Protein AF-A0A7S1T0P7-F1 (afdb_monomer_lite)

Sequence (127 aa):
GVAQGAVGVGMGLPLSRHEHVDSPVLEAGDMEIQFPPRFPVQHHTELEPQVLEMCEKLLWNTRDTTVTYLPDNTTFVITGDIDDLWVRDSCAQVHPYIRFAKAEPQLAQLLEGLIRKLAFYIQYDPY

InterPro domains:
  IPR008313 Metal-independent alpha-mannosidase [PF06824] (49-127)
  IPR008313 Metal-independent alpha-mannosidase [PTHR31047] (48-127)
  IPR008928 Six-hairpin glycosidase superfamily [SSF48208] (48-127)
  IPR012341 Six-hairpin glycosidase-like superfamily [G3DSA:1.50.10.10] (41-127)

Radius of gyration: 24.85 Å; chains: 1; bounding box: 59×80×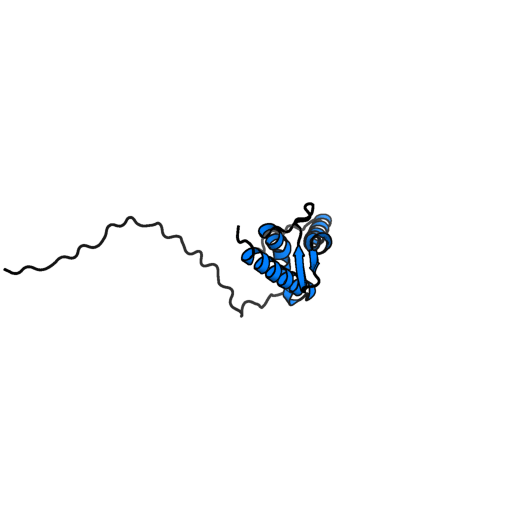29 Å

Secondary structure (DSSP, 8-state):
---------------------------TTTT---SSP---S----PPPHHHHHHHHHHHHHHHHHTEEE-TTS-EEE--SSSSS--HHHHHHHHGGGGGGTTT-HHHHHHHHHHHHHHHHHHHH---

Foldseek 3Di:
DDDDDDDDDDDDPDDPDPPPPPPPPDDPVNPPCPPPHDDPPPDPDPDDPVVVVVVVCLLCCQVVQFWDQDPVLAIGGDLHPDPHGDPVSLCVSLVVCPVVCVVDVVSVSHVVRHVVVSVVVCVVPVD

Organism: NCBI:txid63592

pLDDT: mean 75.34, std 26.61, range [31.33, 98.69]

Structure (mmCIF, N/CA/C/O backbone):
data_AF-A0A7S1T0P7-F1
#
_entry.id   AF-A0A7S1T0P7-F1
#
loop_
_atom_site.group_PDB
_atom_site.id
_atom_site.type_symbol
_atom_site.label_atom_id
_atom_site.label_alt_id
_atom_site.label_comp_id
_atom_site.label_asym_id
_atom_site.label_entity_id
_atom_site.label_seq_id
_atom_site.pdbx_PDB_ins_code
_atom_site.Cartn_x
_atom_site.Cartn_y
_atom_site.Cartn_z
_atom_site.occupancy
_atom_site.B_iso_or_equiv
_atom_site.auth_seq_id
_atom_site.auth_comp_id
_atom_site.auth_asym_id
_atom_site.auth_atom_id
_atom_site.pdbx_PDB_model_num
ATOM 1 N N . GLY A 1 1 ? -35.353 -70.567 -1.327 1.00 36.00 1 GLY A N 1
ATOM 2 C CA . GLY A 1 1 ? -34.061 -71.181 -1.677 1.00 36.00 1 GLY A CA 1
ATOM 3 C C . GLY A 1 1 ? -33.030 -70.084 -1.765 1.00 36.00 1 GLY A C 1
ATOM 4 O O . GLY A 1 1 ? -33.311 -69.062 -2.367 1.00 36.00 1 GLY A O 1
ATOM 5 N N . VAL A 1 2 ? -31.919 -70.282 -1.073 1.00 36.66 2 VAL A N 1
ATOM 6 C CA . VAL A 1 2 ? -30.759 -69.396 -0.918 1.00 36.66 2 VAL A CA 1
ATOM 7 C C . VAL A 1 2 ? -30.094 -6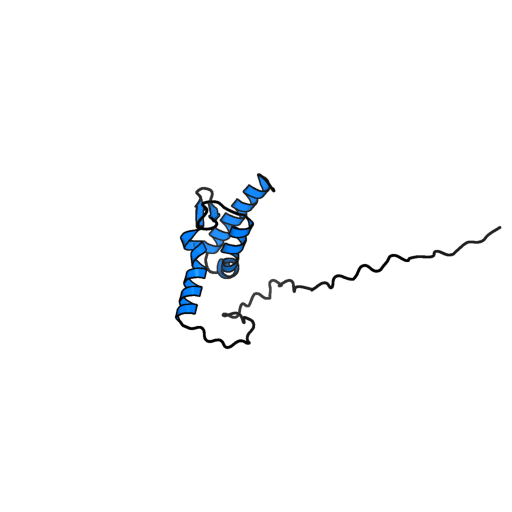9.076 -2.265 1.00 36.66 2 VAL A C 1
ATOM 9 O O . VAL A 1 2 ? -29.936 -69.992 -3.063 1.00 36.66 2 VAL A O 1
ATOM 12 N N . ALA A 1 3 ? -29.646 -67.829 -2.465 1.00 34.41 3 ALA A N 1
ATOM 13 C CA . ALA A 1 3 ? -28.317 -67.499 -3.008 1.00 34.41 3 ALA A CA 1
ATOM 14 C C . ALA A 1 3 ? -28.038 -65.987 -2.890 1.00 34.41 3 ALA A C 1
ATOM 16 O O . ALA A 1 3 ? -28.737 -65.153 -3.459 1.00 34.41 3 ALA A O 1
ATOM 17 N N . GLN A 1 4 ? -27.010 -65.668 -2.107 1.00 31.53 4 GLN A N 1
ATOM 18 C CA . GLN A 1 4 ? -26.353 -64.370 -1.983 1.00 31.53 4 GLN A CA 1
ATOM 19 C C . GLN A 1 4 ? -25.375 -64.129 -3.148 1.00 31.53 4 GLN A C 1
ATOM 21 O O . GLN A 1 4 ? -24.808 -65.084 -3.670 1.00 31.53 4 GLN A O 1
ATOM 26 N N . GLY A 1 5 ? -25.070 -62.851 -3.408 1.00 31.58 5 GLY A N 1
ATOM 27 C CA . GLY A 1 5 ? -23.689 -62.392 -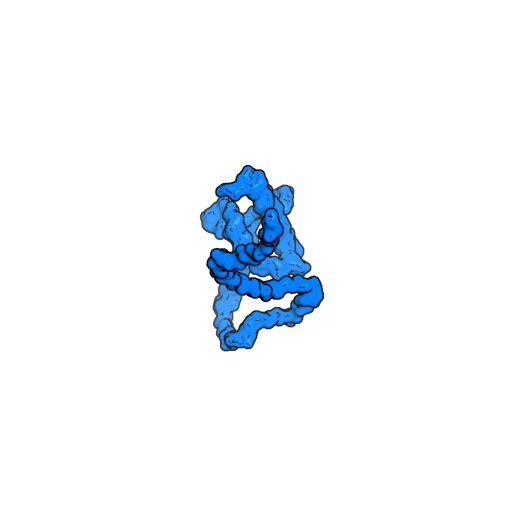3.608 1.00 31.58 5 GLY A CA 1
ATOM 28 C C . GLY A 1 5 ? -23.230 -62.089 -5.038 1.00 31.58 5 GLY A C 1
ATOM 29 O O . GLY A 1 5 ? -22.874 -62.997 -5.773 1.00 31.58 5 GLY A O 1
ATOM 30 N N . ALA A 1 6 ? -23.115 -60.798 -5.368 1.00 33.56 6 ALA A N 1
ATOM 31 C CA . ALA A 1 6 ? -21.895 -60.193 -5.920 1.00 33.56 6 ALA A CA 1
ATOM 32 C C . ALA A 1 6 ? -22.095 -58.673 -6.048 1.00 33.56 6 ALA A C 1
ATOM 34 O O . ALA A 1 6 ? -22.886 -58.188 -6.853 1.00 33.56 6 ALA A O 1
ATOM 35 N N . VAL A 1 7 ? -21.378 -57.926 -5.213 1.00 36.53 7 VAL A N 1
ATOM 36 C CA . VAL A 1 7 ? -21.244 -56.470 -5.282 1.00 36.53 7 VAL A CA 1
ATOM 37 C C . VAL A 1 7 ? -20.297 -56.149 -6.441 1.00 36.53 7 VAL A C 1
ATOM 39 O O . VAL A 1 7 ? -19.140 -56.558 -6.413 1.00 36.53 7 VAL A O 1
ATOM 42 N N . GLY A 1 8 ? -20.787 -55.442 -7.461 1.00 31.33 8 GLY A N 1
ATOM 43 C CA . GLY A 1 8 ? -19.987 -5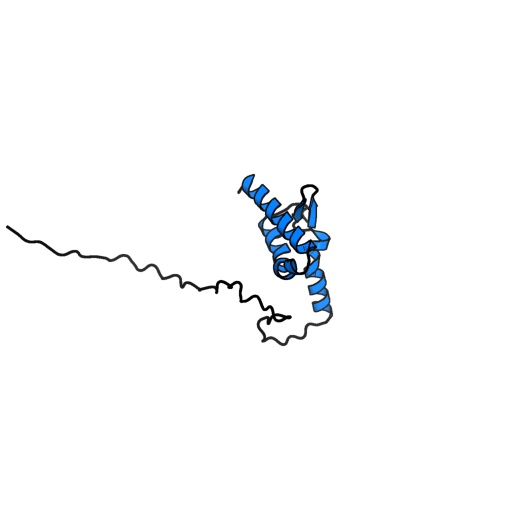4.921 -8.571 1.00 31.33 8 GLY A CA 1
ATOM 44 C C . GLY A 1 8 ? -19.872 -53.404 -8.469 1.00 31.33 8 GLY A C 1
ATOM 45 O O . GLY A 1 8 ? -20.829 -52.686 -8.740 1.00 31.33 8 GLY A O 1
ATOM 46 N N . VAL A 1 9 ? -18.707 -52.931 -8.038 1.00 32.84 9 VAL A N 1
ATOM 47 C CA . VAL A 1 9 ? -18.338 -51.514 -7.951 1.00 32.84 9 VAL A CA 1
ATOM 48 C C . VAL A 1 9 ? -17.813 -51.033 -9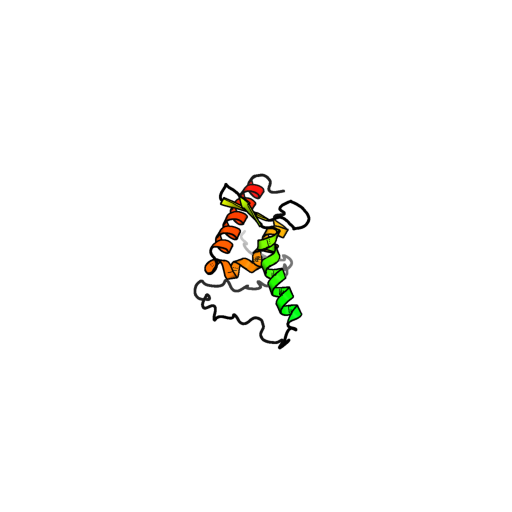.308 1.00 32.84 9 VAL A C 1
ATOM 50 O O . VAL A 1 9 ? -16.927 -51.664 -9.870 1.00 32.84 9 VAL A O 1
ATOM 53 N N . GLY A 1 10 ? -18.287 -49.865 -9.758 1.00 32.66 10 GLY A N 1
ATOM 54 C CA . GLY A 1 10 ? -17.458 -48.860 -10.436 1.00 32.66 10 GLY A CA 1
ATOM 55 C C . GLY A 1 10 ? -17.306 -48.926 -11.961 1.00 32.66 10 GLY A C 1
ATOM 56 O O . GLY A 1 10 ? -16.570 -49.744 -12.493 1.00 32.66 10 GLY A O 1
ATOM 57 N N . MET A 1 11 ? -17.851 -47.916 -12.643 1.00 34.50 11 MET A N 1
ATOM 58 C CA . MET A 1 11 ? -17.151 -47.229 -13.739 1.00 34.50 11 MET A CA 1
ATOM 59 C C . MET A 1 11 ? -17.581 -45.755 -13.756 1.00 34.50 11 MET A C 1
ATOM 61 O O . MET A 1 11 ? -18.414 -45.323 -14.547 1.00 34.50 11 MET A O 1
ATOM 65 N N . GLY A 1 12 ? -17.033 -44.984 -12.814 1.00 35.00 12 GLY A N 1
ATOM 66 C CA . GLY A 1 12 ? -16.918 -43.537 -12.963 1.00 35.00 12 GLY A CA 1
ATOM 67 C C . GLY A 1 12 ? -15.697 -43.246 -13.833 1.00 35.00 12 GLY A C 1
ATOM 68 O O . GLY A 1 12 ? -14.637 -43.833 -13.619 1.00 35.00 12 GLY A O 1
ATOM 69 N N . LEU A 1 13 ? -15.859 -42.386 -14.835 1.00 40.00 13 LEU A N 1
ATOM 70 C CA . LEU A 1 13 ? -14.762 -41.876 -15.660 1.00 40.00 13 LEU A CA 1
ATOM 71 C C . LEU A 1 13 ? -13.666 -41.277 -14.753 1.00 40.00 13 LEU A C 1
ATOM 73 O O . LEU A 1 13 ? -14.008 -40.577 -13.796 1.00 40.00 13 LEU A O 1
ATOM 77 N N . PRO A 1 14 ? -12.368 -41.518 -15.012 1.00 32.97 14 PRO A N 1
ATOM 78 C CA . PRO A 1 14 ? -11.316 -40.949 -14.185 1.00 32.97 14 PRO A CA 1
ATOM 79 C C . PRO A 1 14 ? -11.256 -39.434 -14.411 1.00 32.97 14 PRO A C 1
ATOM 81 O O . PRO A 1 14 ? -10.900 -38.970 -15.493 1.00 32.97 14 PRO A O 1
ATOM 84 N N . LEU A 1 15 ? -11.601 -38.661 -13.379 1.00 36.66 15 LEU A N 1
ATOM 85 C CA . LEU A 1 15 ? -11.217 -37.255 -13.282 1.00 36.66 15 LEU A CA 1
ATOM 86 C C . LEU A 1 15 ? -9.687 -37.206 -13.304 1.00 36.66 15 LEU A C 1
ATOM 88 O O . LEU A 1 15 ? -9.031 -37.839 -12.473 1.00 36.66 15 LEU A O 1
ATOM 92 N N . SER A 1 16 ? -9.122 -36.496 -14.279 1.00 44.59 16 SER A N 1
ATOM 93 C CA . SER A 1 16 ? -7.687 -36.242 -14.348 1.00 44.59 16 SER A CA 1
ATOM 94 C C . SER A 1 16 ? -7.237 -35.639 -13.022 1.00 44.59 16 SER A C 1
ATOM 96 O O . SER A 1 16 ? -7.714 -34.579 -12.617 1.00 44.59 16 SER A O 1
ATOM 98 N N . ARG A 1 17 ? -6.346 -36.353 -12.335 1.00 37.84 17 ARG A N 1
ATOM 99 C CA . ARG A 1 17 ? -5.687 -35.921 -11.107 1.00 37.84 17 ARG A CA 1
ATOM 100 C C . ARG A 1 17 ? -5.057 -34.555 -11.383 1.00 37.84 17 ARG A C 1
ATOM 102 O O . ARG A 1 17 ? -4.096 -34.484 -12.141 1.00 37.84 17 ARG A O 1
ATOM 109 N N . HIS A 1 18 ? -5.606 -33.484 -10.807 1.00 41.81 18 HIS A N 1
ATOM 110 C CA . HIS A 1 18 ? -4.826 -32.267 -10.630 1.00 41.81 18 HIS A CA 1
ATOM 111 C C . HIS A 1 18 ? -3.601 -32.693 -9.831 1.00 41.81 18 HIS A C 1
ATOM 113 O O . HIS A 1 18 ? -3.735 -33.175 -8.703 1.00 41.81 18 HIS A O 1
ATOM 119 N N . GLU A 1 19 ? -2.426 -32.625 -10.447 1.00 37.47 19 GLU A N 1
ATOM 120 C CA . GLU A 1 19 ? -1.188 -32.749 -9.702 1.00 37.47 19 GLU A CA 1
ATOM 121 C C . GLU A 1 19 ? -1.242 -31.684 -8.607 1.00 37.47 19 GLU A C 1
ATOM 123 O O . GLU A 1 19 ? -1.398 -30.493 -8.883 1.00 37.47 19 GLU A O 1
ATOM 128 N N . HIS A 1 20 ? -1.210 -32.126 -7.350 1.00 35.19 20 HIS A N 1
ATOM 129 C CA . HIS A 1 20 ? -0.826 -31.247 -6.264 1.00 35.19 20 HIS A CA 1
ATOM 130 C C . HIS A 1 20 ? 0.589 -30.797 -6.601 1.00 35.19 20 HIS A C 1
ATOM 132 O O . HIS A 1 20 ? 1.549 -31.552 -6.461 1.00 35.19 20 HIS A O 1
ATOM 138 N N . VAL A 1 21 ? 0.704 -29.577 -7.117 1.00 38.34 21 VAL A N 1
ATOM 139 C CA . VAL A 1 21 ? 1.946 -28.836 -7.002 1.00 38.34 21 VAL A CA 1
ATOM 140 C C . VAL A 1 21 ? 2.033 -28.517 -5.521 1.00 38.34 21 VAL A C 1
ATOM 142 O O . VAL A 1 21 ? 1.430 -27.546 -5.061 1.00 38.34 21 VAL A O 1
ATOM 145 N N . ASP A 1 22 ? 2.696 -29.395 -4.771 1.00 35.69 22 ASP A N 1
ATOM 146 C CA . ASP A 1 22 ? 3.066 -29.137 -3.387 1.00 35.69 22 ASP A CA 1
ATOM 147 C C . ASP A 1 22 ? 3.959 -27.896 -3.398 1.00 35.69 22 ASP A C 1
ATOM 149 O O . ASP A 1 22 ? 5.171 -27.952 -3.606 1.00 35.69 22 ASP A O 1
ATOM 153 N N . SER A 1 23 ? 3.324 -26.735 -3.258 1.00 39.19 23 SER A N 1
ATOM 154 C CA . SER A 1 23 ? 4.025 -25.504 -2.946 1.00 39.19 23 SER A CA 1
ATOM 155 C C . SER A 1 23 ? 4.536 -25.694 -1.526 1.00 39.19 23 SER A C 1
ATOM 157 O O . SER A 1 23 ? 3.712 -25.932 -0.638 1.00 39.19 23 SER A O 1
ATOM 159 N N . PRO A 1 24 ? 5.857 -25.669 -1.291 1.00 38.00 24 PRO A N 1
ATOM 160 C CA . PRO A 1 24 ? 6.382 -25.922 0.035 1.00 38.00 24 PRO A CA 1
ATOM 161 C C . PRO A 1 24 ? 5.807 -24.867 0.976 1.00 38.00 24 PRO A C 1
ATOM 163 O O . PRO A 1 24 ? 5.991 -23.663 0.783 1.00 38.00 24 PRO A O 1
ATOM 166 N N . VAL A 1 25 ? 5.053 -25.337 1.967 1.00 42.94 25 VAL A N 1
ATOM 167 C CA . VAL A 1 25 ? 4.639 -24.517 3.099 1.00 42.94 25 VAL A CA 1
ATOM 168 C C . VAL A 1 25 ? 5.928 -24.147 3.820 1.00 42.94 25 VAL A C 1
ATOM 170 O O . VAL A 1 25 ? 6.625 -25.024 4.321 1.00 42.94 25 VAL A O 1
ATOM 173 N N . LEU A 1 26 ? 6.282 -22.864 3.788 1.00 42.09 26 LEU A N 1
ATOM 174 C CA . LEU A 1 26 ? 7.478 -22.357 4.452 1.00 42.09 26 LEU A CA 1
ATOM 175 C C . LEU A 1 26 ? 7.280 -22.485 5.965 1.00 42.09 26 LEU A C 1
ATOM 177 O O . LEU A 1 26 ? 6.371 -21.870 6.531 1.00 42.09 26 LEU A O 1
ATOM 181 N N . GLU A 1 27 ? 8.112 -23.300 6.606 1.00 38.94 27 GLU A N 1
ATOM 182 C CA . GLU A 1 27 ? 8.084 -23.518 8.049 1.00 38.94 27 GLU A CA 1
ATOM 183 C C . GLU A 1 27 ? 8.793 -22.354 8.756 1.00 38.94 27 GLU A C 1
ATOM 185 O O . GLU A 1 27 ? 9.696 -21.711 8.217 1.00 38.94 27 GLU A O 1
ATOM 190 N N . ALA A 1 28 ? 8.415 -22.068 10.004 1.00 42.09 28 ALA A N 1
ATOM 191 C CA . ALA A 1 28 ? 8.933 -20.919 10.759 1.00 42.09 28 ALA A CA 1
ATOM 192 C C . ALA A 1 28 ? 10.470 -20.931 10.963 1.00 42.09 28 ALA A C 1
ATOM 194 O O . ALA A 1 28 ? 11.050 -19.898 11.306 1.00 42.09 28 ALA A O 1
ATOM 195 N N . GLY A 1 29 ? 11.122 -22.081 10.742 1.00 39.06 29 GLY A N 1
ATOM 196 C CA . GLY A 1 29 ? 12.577 -22.260 10.768 1.00 39.06 29 GLY A CA 1
ATOM 197 C C . GLY A 1 29 ? 13.310 -21.848 9.484 1.00 39.06 29 GLY A C 1
ATOM 198 O O . GLY A 1 29 ? 14.516 -21.628 9.537 1.00 39.06 29 GLY A O 1
ATOM 199 N N . ASP A 1 30 ? 12.608 -21.650 8.365 1.00 44.91 30 ASP A N 1
ATOM 200 C CA . ASP A 1 30 ? 13.199 -21.286 7.063 1.00 44.91 30 ASP A CA 1
ATOM 201 C C . ASP A 1 30 ? 13.504 -19.776 6.939 1.00 44.91 30 ASP A C 1
ATOM 203 O O . ASP A 1 30 ? 13.805 -19.258 5.863 1.00 44.91 30 ASP A O 1
ATOM 207 N N . MET A 1 31 ? 13.420 -19.034 8.048 1.00 43.88 31 MET A N 1
ATOM 208 C CA . MET A 1 31 ? 13.638 -17.586 8.106 1.00 43.88 31 MET A CA 1
ATOM 209 C C . MET A 1 31 ? 15.087 -17.163 8.384 1.00 43.88 31 MET A C 1
ATOM 211 O O . MET A 1 31 ? 15.315 -15.994 8.712 1.00 43.88 31 MET A O 1
ATOM 215 N N . GLU A 1 32 ? 16.086 -18.033 8.226 1.00 45.69 32 GLU A N 1
ATOM 216 C CA . GLU A 1 32 ? 17.445 -17.532 7.984 1.00 45.69 32 GLU A CA 1
ATOM 217 C C . GLU A 1 32 ? 17.498 -16.951 6.567 1.00 45.69 32 GLU A C 1
ATOM 219 O O . GLU A 1 32 ? 17.980 -17.547 5.606 1.00 45.69 32 GLU A O 1
ATOM 224 N N . ILE A 1 33 ? 16.969 -15.735 6.436 1.00 44.50 33 ILE A N 1
ATOM 225 C CA . ILE A 1 33 ? 17.227 -14.880 5.289 1.00 44.50 33 ILE A CA 1
ATOM 226 C C . ILE A 1 33 ? 18.717 -14.548 5.360 1.00 44.50 33 ILE A C 1
ATOM 228 O O . ILE A 1 33 ? 19.117 -13.566 5.987 1.00 44.50 33 ILE A O 1
ATOM 232 N N . GLN A 1 34 ? 19.558 -15.377 4.737 1.00 45.19 34 GLN A N 1
ATOM 233 C CA . GLN A 1 34 ? 20.927 -14.978 4.466 1.00 45.19 34 GLN A CA 1
ATOM 234 C C . GLN A 1 34 ? 20.840 -13.781 3.530 1.00 45.19 34 GLN A C 1
ATOM 236 O O . GLN A 1 34 ? 20.396 -13.881 2.388 1.00 45.19 34 GLN A O 1
ATOM 241 N N . PHE A 1 35 ? 21.174 -12.621 4.072 1.00 42.22 35 PHE A N 1
ATOM 242 C CA . PHE A 1 35 ? 21.097 -11.372 3.355 1.00 42.22 35 PHE A CA 1
ATOM 243 C C . PHE A 1 35 ? 22.310 -11.245 2.421 1.00 42.22 35 PHE A C 1
ATOM 245 O O . PHE A 1 35 ? 23.442 -11.361 2.902 1.00 42.22 35 PHE A O 1
ATOM 252 N N . PRO A 1 36 ? 22.110 -10.976 1.118 1.00 44.12 36 PRO A N 1
ATOM 253 C CA . PRO A 1 36 ? 20.838 -10.909 0.381 1.00 44.12 36 PRO A CA 1
ATOM 254 C C . PRO A 1 36 ? 20.326 -12.297 -0.091 1.00 44.12 36 PRO A C 1
ATOM 256 O O . PRO A 1 36 ? 21.140 -13.160 -0.432 1.00 44.12 36 PRO A O 1
ATOM 259 N N . PRO A 1 37 ? 18.992 -12.523 -0.179 1.00 41.72 37 PRO A N 1
ATOM 260 C CA . PRO A 1 37 ? 18.432 -13.801 -0.621 1.00 41.72 37 PRO A CA 1
ATOM 261 C C . PRO A 1 37 ? 18.810 -14.101 -2.076 1.00 41.72 37 PRO A C 1
ATOM 263 O O . PRO A 1 37 ? 18.757 -13.221 -2.939 1.00 41.72 37 PRO A O 1
ATOM 266 N N . ARG A 1 38 ? 19.144 -15.366 -2.361 1.00 41.94 38 ARG A N 1
ATOM 267 C CA . ARG A 1 38 ? 19.383 -15.853 -3.724 1.00 41.94 38 ARG A CA 1
ATOM 268 C C . ARG A 1 38 ? 18.066 -15.826 -4.515 1.00 41.94 38 ARG A C 1
ATOM 270 O O . ARG A 1 38 ? 17.293 -16.776 -4.472 1.00 41.94 38 ARG A O 1
ATOM 277 N N . PHE A 1 39 ? 17.831 -14.746 -5.266 1.00 43.00 39 PHE A N 1
ATOM 278 C CA . PHE A 1 39 ? 17.039 -14.787 -6.508 1.00 43.00 39 PHE A CA 1
ATOM 279 C C . PHE A 1 39 ? 17.518 -15.967 -7.377 1.00 43.00 39 PHE A C 1
ATOM 281 O O . PHE A 1 39 ? 18.653 -16.394 -7.167 1.00 43.00 39 PHE A O 1
ATOM 288 N N . PRO A 1 40 ? 16.745 -16.509 -8.344 1.00 46.56 40 PRO A N 1
ATOM 289 C CA . PRO A 1 40 ? 17.282 -17.492 -9.288 1.00 46.56 40 PRO A CA 1
ATOM 290 C C . PRO A 1 40 ? 18.627 -16.999 -9.844 1.00 46.56 40 PRO A C 1
ATOM 292 O O . PRO A 1 40 ? 18.700 -16.043 -10.615 1.00 46.56 40 PRO A O 1
ATOM 295 N N . VAL A 1 41 ? 19.709 -17.618 -9.361 1.00 48.00 41 VAL A N 1
ATOM 296 C CA . VAL A 1 41 ? 21.089 -17.213 -9.628 1.00 48.00 41 VAL A CA 1
ATOM 297 C C . VAL A 1 41 ? 21.468 -17.837 -10.954 1.00 48.00 41 VAL A C 1
ATOM 299 O O . VAL A 1 41 ? 22.162 -18.847 -10.969 1.00 48.00 41 VAL A O 1
ATOM 302 N N . GLN A 1 42 ? 20.943 -17.303 -12.057 1.00 46.56 42 GLN A N 1
ATOM 303 C CA . GLN A 1 42 ? 21.480 -17.603 -13.384 1.00 46.56 42 GLN A CA 1
ATOM 304 C C . GLN A 1 42 ? 21.013 -16.656 -14.493 1.00 46.56 42 GLN A C 1
ATOM 306 O O . GLN A 1 42 ? 20.763 -17.093 -15.604 1.00 46.56 42 GLN A O 1
ATOM 311 N N . HIS A 1 43 ? 21.018 -15.347 -14.240 1.00 42.66 43 HIS A N 1
ATOM 312 C CA . HIS A 1 43 ? 21.366 -14.384 -15.287 1.00 42.66 43 HIS A CA 1
ATOM 313 C C . HIS A 1 43 ? 22.288 -13.327 -14.676 1.00 42.66 43 HIS A C 1
ATOM 315 O O . HIS A 1 43 ? 21.858 -12.478 -13.901 1.00 42.66 43 HIS A O 1
ATOM 321 N N . HIS A 1 44 ? 23.581 -13.419 -14.993 1.00 51.81 44 HIS A N 1
ATOM 322 C CA . HIS A 1 44 ? 24.539 -12.332 -14.806 1.00 51.81 44 HIS A CA 1
ATOM 323 C C . HIS A 1 44 ? 24.196 -11.222 -15.801 1.00 51.81 44 HIS A C 1
ATOM 325 O O . HIS A 1 44 ? 24.859 -11.072 -16.823 1.00 51.81 44 HIS A O 1
ATOM 331 N N . THR A 1 45 ? 23.121 -10.490 -15.542 1.00 59.75 45 THR A N 1
ATOM 332 C CA . THR A 1 45 ? 22.860 -9.246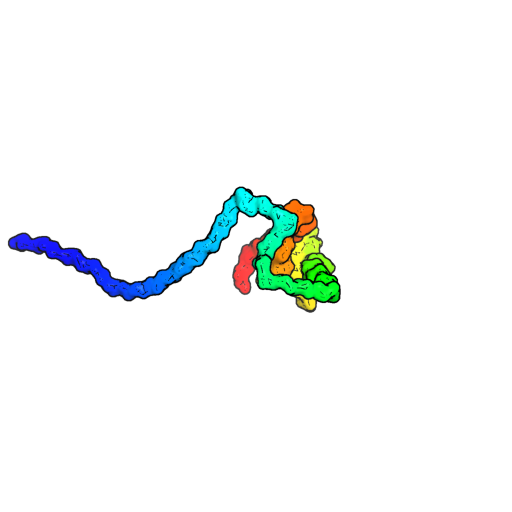 -16.255 1.00 59.75 45 THR A CA 1
ATOM 333 C C . THR A 1 45 ? 23.292 -8.137 -15.319 1.00 59.75 45 THR A C 1
ATOM 335 O O . THR A 1 45 ? 22.585 -7.813 -14.366 1.00 59.75 45 THR A O 1
ATOM 338 N N . GLU A 1 46 ? 24.490 -7.599 -15.541 1.00 73.31 46 GLU A N 1
ATOM 339 C CA . GLU A 1 46 ? 24.832 -6.295 -14.981 1.00 73.31 46 GLU A CA 1
ATOM 340 C C . GLU A 1 46 ? 23.786 -5.306 -15.503 1.00 73.31 46 GLU A C 1
ATOM 342 O O . GLU A 1 46 ? 23.607 -5.152 -16.712 1.00 73.31 46 GLU A O 1
ATOM 347 N N . LEU A 1 47 ? 23.008 -4.725 -14.591 1.00 80.31 47 LEU A N 1
ATOM 348 C CA . LEU A 1 47 ? 22.037 -3.705 -14.952 1.00 80.31 47 LEU A CA 1
ATOM 349 C C . LEU A 1 47 ? 22.773 -2.379 -15.100 1.00 80.31 47 LEU A C 1
ATOM 351 O O . LEU A 1 47 ? 23.557 -1.999 -14.230 1.00 80.31 47 LEU A O 1
ATOM 355 N N . GLU A 1 48 ? 22.478 -1.665 -16.182 1.00 90.00 48 GLU A N 1
ATOM 356 C CA . GLU A 1 48 ? 22.945 -0.295 -16.362 1.00 90.00 48 GLU A CA 1
ATOM 357 C C . GLU A 1 48 ? 22.541 0.568 -15.152 1.00 90.00 48 GLU A C 1
ATOM 359 O O . GLU A 1 48 ? 21.422 0.414 -14.641 1.00 90.00 48 GLU A O 1
ATOM 364 N N . PRO A 1 49 ? 23.381 1.520 -14.704 1.00 88.62 49 PRO A N 1
ATOM 365 C CA . PRO A 1 49 ? 23.089 2.351 -13.534 1.00 88.62 49 PRO A CA 1
ATOM 366 C C . PRO A 1 49 ? 21.723 3.050 -13.590 1.00 88.62 49 PRO A C 1
ATOM 368 O O . PRO A 1 49 ? 21.033 3.153 -12.580 1.00 88.62 49 PRO A O 1
ATOM 371 N N . GLN A 1 50 ? 21.293 3.465 -14.785 1.00 90.31 50 GLN A N 1
ATOM 372 C CA . GLN A 1 50 ? 19.989 4.100 -15.006 1.00 90.31 50 GLN A CA 1
ATOM 373 C C . GLN A 1 50 ? 18.814 3.156 -14.707 1.00 90.31 50 GLN A C 1
ATOM 375 O O . GLN A 1 50 ? 17.772 3.591 -14.222 1.00 90.31 50 GLN A O 1
ATOM 380 N N . VAL A 1 51 ? 18.973 1.856 -14.974 1.00 89.19 51 VAL A N 1
ATOM 381 C CA . VAL A 1 51 ? 17.946 0.848 -14.680 1.00 89.19 51 VAL A CA 1
ATOM 382 C C . VAL A 1 51 ? 17.850 0.618 -13.177 1.00 89.19 51 VAL A C 1
ATOM 384 O O . VAL A 1 51 ? 16.746 0.520 -12.652 1.00 89.19 51 VAL A O 1
ATOM 387 N N . LEU A 1 52 ? 18.985 0.580 -12.474 1.00 87.94 52 LEU A N 1
ATOM 388 C CA . LEU A 1 52 ? 19.003 0.474 -11.013 1.00 87.94 52 LEU A CA 1
ATOM 389 C C . LEU A 1 52 ? 18.302 1.671 -10.361 1.00 87.94 52 LEU A C 1
ATOM 391 O O . LEU A 1 52 ? 17.429 1.477 -9.517 1.00 87.94 52 LEU A O 1
ATOM 395 N N . GLU A 1 53 ? 18.619 2.884 -10.816 1.00 87.00 53 GLU A N 1
ATOM 396 C CA . GLU A 1 53 ? 17.973 4.115 -10.352 1.00 87.00 53 GLU A CA 1
ATOM 397 C C . GLU A 1 53 ? 16.457 4.092 -10.610 1.00 87.00 53 GLU A C 1
ATOM 399 O O . GLU A 1 53 ? 15.663 4.466 -9.746 1.00 87.00 53 GLU A O 1
ATOM 404 N N . MET A 1 54 ? 16.033 3.620 -11.786 1.00 90.69 54 MET A N 1
ATOM 405 C CA . MET A 1 54 ? 14.616 3.475 -12.116 1.00 90.69 54 MET A CA 1
ATOM 406 C C . MET A 1 54 ? 13.921 2.457 -11.204 1.00 90.69 54 MET A C 1
ATOM 408 O O . MET A 1 54 ? 12.846 2.746 -10.684 1.00 90.69 54 MET A O 1
ATOM 412 N N . CYS A 1 55 ? 14.523 1.288 -10.981 1.00 89.12 55 CYS A N 1
ATOM 413 C CA . CYS A 1 55 ? 13.972 0.264 -10.095 1.00 89.12 55 CYS A CA 1
ATOM 414 C C . CYS A 1 55 ? 13.811 0.778 -8.660 1.00 89.12 55 CYS A C 1
ATOM 416 O O . CYS A 1 55 ? 12.779 0.527 -8.043 1.00 89.12 55 CYS A O 1
ATOM 418 N N . GLU A 1 56 ? 14.797 1.514 -8.139 1.00 87.25 56 GLU A N 1
ATOM 419 C CA . GLU A 1 56 ? 14.726 2.115 -6.805 1.00 87.25 56 GLU A CA 1
ATOM 420 C C . GLU A 1 56 ? 13.585 3.133 -6.708 1.00 87.25 56 GLU A C 1
ATOM 422 O O . GLU A 1 56 ? 12.746 3.036 -5.811 1.00 87.25 56 GLU A O 1
ATOM 427 N N . LYS A 1 57 ? 13.498 4.061 -7.669 1.00 89.94 57 LYS A N 1
ATOM 428 C CA . LYS A 1 57 ? 12.415 5.055 -7.719 1.00 89.94 57 LYS A CA 1
ATOM 429 C C . LYS A 1 57 ? 11.040 4.394 -7.787 1.00 89.94 57 LYS A C 1
ATOM 431 O O . LYS A 1 57 ? 10.141 4.757 -7.034 1.00 89.94 57 LYS A O 1
ATOM 436 N N . LEU A 1 58 ? 10.872 3.412 -8.671 1.00 91.94 58 LEU A N 1
ATOM 437 C CA . LEU A 1 58 ? 9.587 2.741 -8.869 1.00 91.94 58 LEU A CA 1
ATOM 438 C C . LEU A 1 58 ? 9.192 1.866 -7.679 1.00 91.94 58 LEU A C 1
ATOM 440 O O . LEU A 1 58 ? 8.006 1.779 -7.371 1.00 91.94 58 LEU A O 1
ATOM 444 N N . LEU A 1 59 ? 10.161 1.263 -6.983 1.00 90.94 59 LEU A N 1
ATOM 445 C CA . LEU A 1 59 ? 9.886 0.497 -5.771 1.00 90.94 59 LEU A CA 1
ATOM 446 C C . LEU A 1 59 ? 9.224 1.373 -4.703 1.00 90.94 59 LEU A C 1
ATOM 448 O O . LEU A 1 59 ? 8.297 0.915 -4.042 1.00 90.94 59 LEU A O 1
ATOM 452 N N . TRP A 1 60 ? 9.663 2.622 -4.541 1.00 92.81 60 TRP A N 1
ATOM 453 C CA . TRP A 1 60 ? 9.151 3.520 -3.499 1.00 92.81 60 TRP A CA 1
ATOM 454 C C . TRP A 1 60 ? 7.984 4.407 -3.939 1.00 92.81 60 TRP A C 1
ATOM 456 O O . TRP A 1 60 ? 7.270 4.933 -3.089 1.00 92.81 60 TRP A O 1
ATOM 466 N N . ASN A 1 61 ? 7.709 4.489 -5.242 1.00 94.00 61 ASN A N 1
ATOM 467 C CA . ASN A 1 61 ? 6.682 5.371 -5.789 1.00 94.00 61 ASN A CA 1
ATOM 468 C C . ASN A 1 61 ? 5.294 5.188 -5.148 1.00 94.00 61 ASN A C 1
ATOM 470 O O . ASN A 1 61 ? 4.647 6.184 -4.838 1.00 94.00 61 ASN A O 1
ATOM 474 N N . THR A 1 62 ? 4.834 3.950 -4.917 1.00 94.88 62 THR A N 1
ATOM 475 C CA . THR A 1 62 ? 3.543 3.696 -4.241 1.00 94.88 62 THR A CA 1
ATOM 476 C C . THR A 1 62 ? 3.507 4.375 -2.875 1.00 94.88 62 THR A C 1
ATOM 478 O O . THR A 1 62 ? 2.609 5.165 -2.596 1.00 94.88 62 THR A O 1
ATOM 481 N N . ARG A 1 63 ? 4.508 4.108 -2.025 1.00 92.88 63 ARG A N 1
ATOM 482 C CA . ARG A 1 63 ? 4.600 4.704 -0.686 1.00 92.88 63 ARG A CA 1
ATOM 483 C C . ARG A 1 63 ? 4.546 6.230 -0.738 1.00 92.88 63 ARG A C 1
ATOM 485 O O . ARG A 1 63 ? 3.901 6.831 0.115 1.00 92.88 63 ARG A O 1
ATOM 492 N N . ASP A 1 64 ? 5.225 6.823 -1.710 1.00 94.06 64 ASP A N 1
ATOM 493 C CA . ASP A 1 64 ? 5.433 8.268 -1.750 1.00 94.06 64 ASP A CA 1
ATOM 494 C C . ASP A 1 64 ? 4.273 9.027 -2.403 1.00 94.06 64 ASP A C 1
ATOM 496 O O . ASP A 1 64 ? 4.042 10.190 -2.077 1.00 94.06 64 ASP A O 1
ATOM 500 N N . THR A 1 65 ? 3.543 8.389 -3.323 1.00 96.56 65 THR A N 1
ATOM 501 C CA . THR A 1 65 ? 2.556 9.080 -4.172 1.00 96.56 65 THR A CA 1
ATOM 502 C C . THR A 1 65 ? 1.123 8.609 -3.984 1.00 96.56 65 THR A C 1
ATOM 504 O O . THR A 1 65 ? 0.211 9.381 -4.267 1.00 96.56 65 THR A O 1
ATOM 507 N N . THR A 1 66 ? 0.893 7.384 -3.498 1.00 98.06 66 THR A N 1
ATOM 508 C CA . THR A 1 66 ? -0.462 6.813 -3.447 1.00 98.06 66 THR A CA 1
ATOM 509 C C . THR A 1 66 ? -0.970 6.506 -2.043 1.00 98.06 66 THR A C 1
ATOM 511 O O . THR A 1 66 ? -2.153 6.215 -1.873 1.00 98.06 66 THR A O 1
ATOM 514 N N . VAL A 1 67 ? -0.114 6.580 -1.022 1.00 97.75 67 VAL A N 1
ATOM 515 C CA . VAL A 1 67 ? -0.455 6.204 0.356 1.00 97.75 67 VAL A CA 1
ATOM 516 C C . VAL A 1 67 ? -0.899 7.412 1.176 1.00 97.75 67 VAL A C 1
ATOM 518 O O . VAL A 1 67 ? -0.177 8.393 1.320 1.00 97.75 67 VAL A O 1
ATOM 521 N N . THR A 1 68 ? -2.062 7.292 1.815 1.00 98.12 68 THR A N 1
ATOM 522 C CA . THR A 1 68 ? -2.556 8.230 2.829 1.00 98.12 68 THR A CA 1
ATOM 523 C C . THR A 1 68 ? -2.839 7.492 4.137 1.00 98.12 68 THR A C 1
ATOM 525 O O . THR A 1 68 ? -3.604 6.526 4.170 1.00 98.12 68 THR A O 1
ATOM 528 N N . TYR A 1 69 ? -2.247 7.958 5.238 1.00 97.50 69 TYR A N 1
ATOM 529 C CA . TYR A 1 69 ? -2.575 7.486 6.586 1.00 97.50 69 TYR A CA 1
ATOM 530 C C . TYR A 1 69 ? -3.781 8.254 7.123 1.00 97.50 69 TYR A C 1
ATOM 532 O O . TYR A 1 69 ? -3.800 9.485 7.106 1.00 97.50 69 TYR A O 1
ATOM 540 N N . LEU A 1 70 ? -4.789 7.531 7.601 1.00 97.75 70 LEU A N 1
ATOM 541 C CA . LEU A 1 70 ? -6.043 8.107 8.070 1.00 97.75 70 LEU A CA 1
ATOM 542 C C . LEU A 1 70 ? -6.075 8.243 9.606 1.00 97.75 70 LEU A C 1
ATOM 544 O O . LEU A 1 70 ? -5.383 7.498 10.307 1.00 97.75 70 LEU A O 1
ATOM 548 N N . PRO A 1 71 ? -6.907 9.150 10.163 1.00 97.50 71 PRO A N 1
ATOM 549 C CA . PRO A 1 71 ? -6.999 9.366 11.615 1.00 97.50 71 PRO A CA 1
ATOM 550 C C . PRO A 1 71 ? -7.456 8.144 12.427 1.00 97.50 71 PRO A C 1
ATOM 552 O O . PRO A 1 71 ? -7.214 8.074 13.627 1.00 97.50 71 PRO A O 1
ATOM 555 N N . ASP A 1 72 ? -8.117 7.178 11.788 1.00 97.06 72 ASP A N 1
ATOM 556 C CA . ASP A 1 72 ? -8.560 5.914 12.392 1.00 97.06 72 ASP A CA 1
ATOM 557 C C . ASP A 1 72 ? -7.444 4.848 12.437 1.00 97.06 72 ASP A C 1
ATOM 559 O O . ASP A 1 72 ? -7.723 3.677 12.712 1.00 97.06 72 ASP A O 1
ATOM 563 N N . ASN A 1 73 ? -6.190 5.237 12.168 1.00 96.81 73 ASN A N 1
ATOM 564 C CA . ASN A 1 73 ? -5.010 4.380 12.013 1.00 96.81 73 ASN A CA 1
ATOM 565 C C . ASN A 1 73 ? -5.120 3.373 10.856 1.00 96.81 73 ASN A C 1
ATOM 567 O O . ASN A 1 73 ? -4.504 2.306 10.896 1.00 96.81 73 ASN A O 1
ATOM 571 N N . THR A 1 74 ? -5.984 3.616 9.871 1.00 98.44 74 THR A N 1
ATOM 572 C CA . THR A 1 74 ? -6.011 2.816 8.639 1.00 98.44 74 THR A CA 1
ATOM 573 C C . THR A 1 74 ? -5.204 3.490 7.537 1.00 98.44 74 THR A C 1
ATOM 575 O O . THR A 1 74 ? -4.801 4.649 7.653 1.00 98.44 74 THR A O 1
ATOM 578 N N . THR A 1 75 ? -4.978 2.758 6.453 1.00 98.50 75 THR A N 1
ATOM 579 C CA . THR A 1 75 ? -4.243 3.253 5.293 1.00 98.50 75 THR A CA 1
ATOM 580 C C . THR A 1 75 ? -5.135 3.182 4.067 1.00 98.50 75 THR A C 1
ATOM 582 O O . THR A 1 75 ? -5.763 2.155 3.808 1.00 98.50 75 THR A O 1
ATOM 585 N N . PHE A 1 76 ? -5.191 4.284 3.325 1.00 98.25 76 PHE A N 1
ATOM 586 C CA . PHE A 1 76 ? -5.862 4.383 2.037 1.00 98.25 76 PHE A CA 1
ATOM 587 C C . PHE A 1 76 ? -4.795 4.461 0.945 1.00 98.25 76 PHE A C 1
ATOM 589 O O . PHE A 1 76 ? -3.884 5.282 1.040 1.00 98.25 76 PHE A O 1
ATOM 596 N N . VAL A 1 77 ? -4.872 3.576 -0.046 1.00 98.50 77 VAL A N 1
ATOM 597 C CA . VAL A 1 77 ? -3.912 3.487 -1.147 1.00 98.50 77 VAL A CA 1
ATOM 598 C C . VAL A 1 77 ? -4.664 3.663 -2.458 1.00 98.50 77 VAL A C 1
ATOM 600 O O . VAL A 1 77 ? -5.475 2.808 -2.812 1.00 98.50 77 VAL A O 1
ATOM 603 N N . ILE A 1 78 ? -4.415 4.773 -3.150 1.00 98.44 78 ILE A N 1
ATOM 604 C CA . ILE A 1 78 ? -5.045 5.045 -4.445 1.00 98.44 78 ILE A CA 1
ATOM 605 C C . ILE A 1 78 ? -4.327 4.319 -5.586 1.00 98.44 78 ILE A C 1
ATOM 607 O O . ILE A 1 78 ? -3.169 3.910 -5.476 1.00 98.44 78 ILE A O 1
ATOM 611 N N . THR A 1 79 ? -5.002 4.175 -6.721 1.00 97.31 79 THR A N 1
ATOM 612 C CA . THR A 1 79 ? -4.397 3.556 -7.916 1.00 97.31 79 THR A CA 1
ATOM 613 C C . THR A 1 79 ? -3.268 4.400 -8.524 1.00 97.31 79 THR A C 1
ATOM 615 O O . THR A 1 79 ? -2.325 3.843 -9.087 1.00 97.31 79 THR A O 1
ATOM 618 N N . GLY A 1 80 ? -3.319 5.723 -8.347 1.00 95.38 80 GLY A N 1
ATOM 619 C CA . GLY A 1 80 ? -2.340 6.675 -8.858 1.00 95.38 80 GLY A CA 1
ATOM 620 C C . GLY A 1 80 ? -3.033 7.900 -9.434 1.00 95.38 80 GLY A C 1
ATOM 621 O O . GLY A 1 80 ? -3.218 8.891 -8.742 1.00 95.38 80 GLY A O 1
ATOM 622 N N . ASP A 1 81 ? -3.419 7.826 -10.701 1.00 95.69 81 ASP A N 1
ATOM 623 C CA . ASP A 1 81 ? -4.121 8.895 -11.418 1.00 95.69 81 ASP A CA 1
ATOM 624 C C . ASP A 1 81 ? -5.627 8.959 -11.117 1.00 95.69 81 ASP A C 1
ATOM 626 O O . ASP A 1 81 ? -6.261 9.985 -11.368 1.00 95.69 81 ASP A O 1
ATOM 630 N N . ILE A 1 82 ? -6.199 7.886 -10.567 1.00 97.12 82 ILE A N 1
ATOM 631 C CA . ILE A 1 82 ? -7.571 7.855 -10.062 1.00 97.12 82 ILE A CA 1
ATOM 632 C C . ILE A 1 82 ? -7.530 7.896 -8.532 1.00 97.12 82 ILE A C 1
ATOM 634 O O . ILE A 1 82 ? -6.958 6.999 -7.900 1.00 97.12 82 ILE A O 1
ATOM 638 N N . ASP A 1 83 ? -8.202 8.898 -7.955 1.00 95.75 83 ASP A N 1
ATOM 639 C CA . ASP A 1 83 ? -8.341 9.146 -6.508 1.00 95.75 83 ASP A CA 1
ATOM 640 C C . ASP A 1 83 ? -9.306 8.155 -5.823 1.00 95.75 83 ASP A C 1
ATOM 642 O O . ASP A 1 83 ? -10.208 8.536 -5.075 1.00 95.75 83 ASP A O 1
ATOM 646 N N . ASP A 1 84 ? -9.137 6.864 -6.096 1.00 97.06 84 ASP A N 1
ATOM 647 C CA . ASP A 1 84 ? -9.942 5.790 -5.524 1.00 97.06 84 ASP A CA 1
ATOM 648 C C . ASP A 1 84 ? -9.078 4.568 -5.191 1.00 97.06 84 ASP A C 1
ATOM 650 O O . ASP A 1 84 ? -7.994 4.365 -5.751 1.00 97.06 84 ASP A O 1
ATOM 654 N N . LEU A 1 85 ? -9.571 3.749 -4.264 1.00 97.81 85 LEU A N 1
ATOM 655 C CA . LEU A 1 85 ? -8.910 2.549 -3.779 1.00 97.81 85 LEU A CA 1
ATOM 656 C C . LEU A 1 85 ? -9.565 1.317 -4.383 1.00 97.81 85 LEU A C 1
ATOM 658 O O . LEU A 1 85 ? -10.712 0.979 -4.102 1.00 97.81 85 LEU A O 1
ATOM 662 N N . TRP A 1 86 ? -8.782 0.580 -5.160 1.00 97.56 86 TRP A N 1
ATOM 663 C CA . TRP A 1 86 ? -9.175 -0.726 -5.670 1.00 97.56 86 TRP A CA 1
ATOM 664 C C . TRP A 1 86 ? -8.513 -1.822 -4.845 1.00 97.56 86 TRP A C 1
ATOM 666 O O . TRP A 1 86 ? -7.296 -1.814 -4.649 1.00 97.56 86 TRP A O 1
ATOM 676 N N . VAL A 1 87 ? -9.300 -2.794 -4.370 1.00 97.25 87 VAL A N 1
ATOM 677 C CA . VAL A 1 87 ? -8.798 -3.898 -3.527 1.00 97.25 87 VAL A CA 1
ATOM 678 C C . VAL A 1 87 ? -7.648 -4.632 -4.219 1.00 97.25 87 VAL A C 1
ATOM 680 O O . VAL A 1 87 ? -6.607 -4.875 -3.613 1.00 97.25 87 VAL A O 1
ATOM 683 N N . ARG A 1 88 ? -7.805 -4.943 -5.511 1.00 97.75 88 ARG A N 1
ATOM 684 C CA . ARG A 1 88 ? -6.790 -5.651 -6.299 1.00 97.75 88 ARG A CA 1
ATOM 685 C C . ARG A 1 88 ? -5.502 -4.839 -6.415 1.00 97.75 88 ARG A C 1
ATOM 687 O O . ARG A 1 88 ? -4.425 -5.350 -6.117 1.00 97.75 88 ARG A O 1
ATOM 694 N N . ASP A 1 89 ? -5.628 -3.599 -6.865 1.00 97.75 89 ASP A N 1
ATOM 695 C CA . ASP A 1 89 ? -4.503 -2.732 -7.193 1.00 97.75 89 ASP A CA 1
ATOM 696 C C . ASP A 1 89 ? -3.716 -2.361 -5.932 1.00 97.75 89 ASP A C 1
ATOM 698 O O . ASP A 1 89 ? -2.503 -2.552 -5.899 1.00 97.75 89 ASP A O 1
ATOM 702 N N . SER A 1 90 ? -4.403 -1.973 -4.853 1.00 98.00 90 SER A N 1
ATOM 703 C CA . SER A 1 90 ? -3.765 -1.669 -3.565 1.00 98.00 90 SER A CA 1
ATOM 704 C C . SER A 1 90 ? -3.013 -2.874 -2.984 1.00 98.00 90 SER A C 1
ATOM 706 O O . SER A 1 90 ? -1.877 -2.720 -2.538 1.00 98.00 90 SER A O 1
ATOM 708 N N . CYS A 1 91 ? -3.572 -4.091 -3.056 1.00 97.62 91 CYS A N 1
ATOM 709 C CA . CYS A 1 91 ? -2.859 -5.311 -2.652 1.00 97.62 91 CYS A CA 1
ATOM 710 C C . CYS A 1 91 ? -1.579 -5.533 -3.469 1.00 97.62 91 CYS A C 1
ATOM 712 O O . CYS A 1 91 ? -0.528 -5.845 -2.906 1.00 97.62 91 CYS A O 1
ATOM 714 N N . ALA A 1 92 ? -1.660 -5.380 -4.792 1.00 97.62 92 ALA A N 1
ATOM 715 C CA . ALA A 1 92 ? -0.526 -5.594 -5.685 1.00 97.62 92 ALA A CA 1
ATOM 716 C C . ALA A 1 92 ? 0.576 -4.542 -5.479 1.00 97.62 92 ALA A C 1
ATOM 718 O O . ALA A 1 92 ? 1.755 -4.889 -5.414 1.00 97.62 92 ALA A O 1
ATOM 719 N N . GLN A 1 93 ? 0.190 -3.274 -5.319 1.00 97.75 93 GLN A N 1
ATOM 720 C CA . GLN A 1 93 ? 1.101 -2.150 -5.115 1.00 97.75 93 GLN A CA 1
ATOM 721 C C . GLN A 1 93 ? 1.954 -2.295 -3.845 1.00 97.75 93 GLN A C 1
ATOM 723 O O . GLN A 1 93 ? 3.133 -1.942 -3.867 1.00 97.75 93 GLN A O 1
ATOM 728 N N . VAL A 1 94 ? 1.386 -2.812 -2.746 1.00 97.25 94 VAL A N 1
ATOM 729 C CA . VAL A 1 94 ? 2.101 -2.932 -1.458 1.00 97.25 94 VAL A CA 1
ATOM 730 C C . VAL A 1 94 ? 2.789 -4.281 -1.259 1.00 97.25 94 VAL A C 1
ATOM 732 O O . VAL A 1 94 ? 3.598 -4.429 -0.342 1.00 97.25 94 VAL A O 1
ATOM 735 N N . HIS A 1 95 ? 2.493 -5.278 -2.098 1.00 97.00 95 HIS A N 1
ATOM 736 C CA . HIS A 1 95 ? 3.054 -6.624 -1.984 1.00 97.00 95 HIS A CA 1
ATOM 737 C C . HIS A 1 95 ? 4.595 -6.649 -1.876 1.00 97.00 95 HIS A C 1
ATOM 739 O O . HIS A 1 95 ? 5.110 -7.356 -1.001 1.00 97.00 95 HIS A O 1
ATOM 745 N N . PRO A 1 96 ? 5.362 -5.849 -2.653 1.00 94.62 96 PRO A N 1
ATOM 746 C CA . PRO A 1 96 ? 6.820 -5.807 -2.531 1.00 94.62 96 PRO A CA 1
ATOM 747 C C . PRO A 1 96 ? 7.322 -5.376 -1.146 1.00 94.62 96 PRO A C 1
ATOM 749 O O . PRO A 1 96 ? 8.458 -5.688 -0.794 1.00 94.62 96 PRO A O 1
ATOM 752 N N . TYR A 1 97 ? 6.500 -4.689 -0.345 1.00 94.44 97 TYR A N 1
ATOM 753 C CA . TYR A 1 97 ? 6.874 -4.175 0.974 1.00 94.44 97 TYR A CA 1
ATOM 754 C C . TYR A 1 97 ? 6.813 -5.217 2.089 1.00 94.44 97 TYR A C 1
ATOM 756 O O . TYR A 1 97 ? 7.480 -5.055 3.110 1.00 94.44 97 TYR A O 1
ATOM 764 N N . ILE A 1 98 ? 6.087 -6.322 1.888 1.00 93.88 98 ILE A N 1
ATOM 765 C CA . ILE A 1 98 ? 5.878 -7.364 2.909 1.00 93.88 98 ILE A CA 1
ATOM 766 C C . ILE A 1 98 ? 7.213 -7.909 3.433 1.00 93.88 98 ILE A C 1
ATOM 768 O O . ILE A 1 98 ? 7.404 -8.056 4.639 1.00 93.88 98 ILE A O 1
ATOM 772 N N . ARG A 1 99 ? 8.179 -8.141 2.538 1.00 90.56 99 ARG A N 1
ATOM 773 C CA . ARG A 1 99 ? 9.518 -8.640 2.900 1.00 90.56 99 ARG A CA 1
ATOM 774 C C . ARG A 1 99 ? 10.332 -7.666 3.761 1.00 90.56 99 ARG A C 1
ATOM 776 O O . ARG A 1 99 ? 11.248 -8.101 4.449 1.00 90.56 99 ARG A O 1
ATOM 783 N N . PHE A 1 100 ? 10.017 -6.372 3.717 1.00 88.69 100 PHE A N 1
ATOM 784 C CA . PHE A 1 100 ? 10.716 -5.318 4.460 1.00 88.69 100 PHE A CA 1
ATOM 785 C C . PHE A 1 100 ? 9.994 -4.938 5.760 1.00 88.69 100 PHE A C 1
ATOM 787 O O . PHE A 1 100 ? 10.588 -4.306 6.628 1.00 88.69 100 PHE A O 1
ATOM 794 N N . ALA A 1 101 ? 8.742 -5.370 5.937 1.00 90.31 101 ALA A N 1
ATOM 795 C CA . ALA A 1 101 ? 7.878 -4.957 7.043 1.00 90.31 101 ALA A CA 1
ATOM 796 C C . ALA A 1 101 ? 8.451 -5.254 8.438 1.00 90.31 101 ALA A C 1
ATOM 798 O O . ALA A 1 101 ? 8.201 -4.508 9.377 1.00 90.31 101 ALA A O 1
ATOM 799 N N . LYS A 1 102 ? 9.249 -6.321 8.589 1.00 88.25 102 LYS A N 1
ATOM 800 C CA . LYS A 1 102 ? 9.905 -6.641 9.870 1.00 88.25 102 LYS A CA 1
ATOM 801 C C . LYS A 1 102 ? 11.010 -5.655 10.249 1.00 88.25 102 LYS A C 1
ATOM 803 O O . LYS A 1 102 ? 11.265 -5.471 11.433 1.00 88.25 102 LYS A O 1
ATOM 808 N N . ALA A 1 103 ? 11.688 -5.086 9.256 1.00 90.94 103 ALA A N 1
ATOM 809 C CA . ALA A 1 103 ? 12.801 -4.166 9.462 1.00 90.94 103 ALA A CA 1
ATOM 810 C C . ALA A 1 103 ? 12.337 -2.703 9.506 1.00 90.94 103 ALA A C 1
ATOM 812 O O . ALA A 1 103 ? 12.959 -1.893 10.183 1.00 90.94 103 ALA A O 1
ATOM 813 N N . GLU A 1 104 ? 11.231 -2.383 8.829 1.00 90.12 104 GLU A N 1
ATOM 814 C CA . GLU A 1 104 ? 10.730 -1.019 8.658 1.00 90.12 104 GLU A CA 1
ATOM 815 C C . GLU A 1 104 ? 9.330 -0.848 9.276 1.00 90.12 104 GLU A C 1
ATOM 817 O O . GLU A 1 104 ? 8.323 -1.178 8.637 1.00 90.12 104 GLU A O 1
ATOM 822 N N . PRO A 1 105 ? 9.223 -0.283 10.497 1.00 91.12 105 PRO A N 1
ATOM 823 C CA . PRO A 1 105 ? 7.950 -0.153 11.212 1.00 91.12 105 PRO A CA 1
ATOM 824 C C . PRO A 1 105 ? 6.873 0.628 10.452 1.00 91.12 105 PRO A C 1
ATOM 826 O O . PRO A 1 105 ? 5.689 0.320 10.568 1.00 91.12 105 PRO A O 1
ATOM 829 N N . GLN A 1 106 ? 7.266 1.613 9.639 1.00 91.94 106 GLN A N 1
ATOM 830 C CA . GLN A 1 106 ? 6.318 2.377 8.822 1.00 91.94 106 GLN A CA 1
ATOM 831 C C . GLN A 1 106 ? 5.652 1.504 7.751 1.00 91.94 106 GLN A C 1
ATOM 833 O O . GLN A 1 106 ? 4.466 1.667 7.479 1.00 91.94 106 GLN A O 1
ATOM 838 N N . LEU A 1 107 ? 6.383 0.544 7.171 1.00 94.62 107 LEU A N 1
ATOM 839 C CA . LEU A 1 107 ? 5.810 -0.402 6.212 1.00 94.62 107 LEU A CA 1
ATOM 840 C C . LEU A 1 107 ? 4.882 -1.397 6.911 1.00 94.62 107 LEU A C 1
ATOM 842 O O . LEU A 1 107 ? 3.836 -1.730 6.363 1.00 94.62 107 LEU A O 1
ATOM 846 N N . ALA A 1 108 ? 5.209 -1.826 8.133 1.00 96.00 108 ALA A N 1
ATOM 847 C CA . ALA A 1 108 ? 4.290 -2.634 8.934 1.00 96.00 108 ALA A CA 1
ATOM 848 C C . ALA A 1 108 ? 2.975 -1.886 9.216 1.00 96.00 108 ALA A C 1
ATOM 850 O O . ALA A 1 108 ? 1.903 -2.446 8.999 1.00 96.00 108 ALA A O 1
ATOM 851 N N . GLN A 1 109 ? 3.055 -0.610 9.609 1.00 97.00 109 GLN A N 1
ATOM 852 C CA . GLN A 1 109 ? 1.882 0.236 9.846 1.00 97.00 109 GLN A CA 1
ATOM 853 C C . GLN A 1 109 ? 1.041 0.434 8.577 1.00 97.00 109 GLN A C 1
ATOM 855 O O . GLN A 1 109 ? -0.183 0.351 8.640 1.00 97.00 109 GLN A O 1
ATOM 860 N N . LEU A 1 110 ? 1.686 0.668 7.429 1.00 97.69 110 LEU A N 1
ATOM 861 C CA . LEU A 1 110 ? 1.026 0.759 6.123 1.00 97.69 110 LEU A CA 1
ATOM 862 C C . LEU A 1 110 ? 0.234 -0.521 5.824 1.00 97.69 110 LEU A C 1
ATOM 864 O O . LEU A 1 110 ? -0.953 -0.459 5.503 1.00 97.69 110 LEU A O 1
ATOM 868 N N . LEU A 1 111 ? 0.881 -1.684 5.946 1.00 98.44 111 LEU A N 1
ATOM 869 C CA . LEU A 1 111 ? 0.270 -2.978 5.636 1.00 98.44 111 LEU A CA 1
ATOM 870 C C . LEU A 1 111 ? -0.883 -3.304 6.591 1.00 98.44 111 LEU A C 1
ATOM 872 O O . LEU A 1 111 ? -1.961 -3.683 6.138 1.00 98.44 111 LEU A O 1
ATOM 876 N N . GLU A 1 112 ? -0.687 -3.120 7.898 1.00 98.50 112 GLU A N 1
ATOM 877 C CA . GLU A 1 112 ? -1.737 -3.314 8.902 1.00 98.50 112 GLU A CA 1
ATOM 878 C C . GLU A 1 112 ? -2.929 -2.386 8.634 1.00 98.50 112 GLU A C 1
ATOM 880 O O . GLU A 1 112 ? -4.081 -2.830 8.585 1.00 98.50 112 GLU A O 1
ATOM 885 N N . GLY A 1 113 ? -2.654 -1.099 8.413 1.00 98.69 113 GLY A N 1
ATOM 886 C CA . GLY A 1 113 ? -3.669 -0.093 8.142 1.00 98.69 113 GLY A CA 1
ATOM 887 C C . GLY A 1 113 ? -4.483 -0.406 6.888 1.00 98.69 113 GLY A C 1
ATOM 888 O O . GLY A 1 113 ? -5.708 -0.243 6.910 1.00 98.69 113 GLY A O 1
ATOM 889 N N . LEU A 1 114 ? -3.832 -0.891 5.825 1.00 98.69 114 LEU A N 1
ATOM 890 C CA . LEU A 1 114 ? -4.503 -1.288 4.590 1.00 98.69 114 LEU A CA 1
ATOM 891 C C . LEU A 1 114 ? -5.350 -2.544 4.801 1.00 98.69 114 LEU A C 1
ATOM 893 O O . LEU A 1 114 ? -6.517 -2.545 4.426 1.00 98.69 114 LEU A O 1
ATOM 897 N N . ILE A 1 115 ? -4.823 -3.584 5.458 1.00 98.62 115 ILE A N 1
ATOM 898 C CA . ILE A 1 115 ? -5.578 -4.818 5.736 1.00 98.62 115 ILE A CA 1
ATOM 899 C C . ILE A 1 115 ? -6.876 -4.500 6.488 1.00 98.62 115 ILE A C 1
ATOM 901 O O . ILE A 1 115 ? -7.941 -4.991 6.110 1.00 98.62 115 ILE A O 1
ATOM 905 N N . ARG A 1 116 ? -6.823 -3.631 7.508 1.00 98.62 116 ARG A N 1
ATOM 906 C CA . ARG A 1 116 ? -8.030 -3.208 8.238 1.00 98.62 116 ARG A CA 1
ATOM 907 C C . ARG A 1 116 ? -9.009 -2.438 7.351 1.00 98.62 116 ARG A C 1
ATOM 909 O O . ARG A 1 116 ? -10.215 -2.648 7.470 1.00 98.62 116 ARG A O 1
ATOM 916 N N . LYS A 1 117 ? -8.517 -1.570 6.458 1.00 98.31 117 LYS A N 1
ATOM 917 C CA . LYS A 1 117 ? -9.367 -0.823 5.517 1.00 98.31 117 LYS A CA 1
ATOM 918 C C . LYS A 1 117 ? -10.045 -1.749 4.505 1.00 98.31 117 LYS A C 1
ATOM 920 O O . LYS A 1 117 ? -11.252 -1.647 4.311 1.00 98.31 117 LYS A O 1
ATOM 925 N N . LEU A 1 118 ? -9.301 -2.689 3.925 1.00 98.19 118 LEU A N 1
ATOM 926 C CA . LEU A 1 118 ? -9.833 -3.681 2.989 1.00 98.19 118 LEU A CA 1
ATOM 927 C C . LEU A 1 118 ? -10.864 -4.593 3.662 1.00 98.19 118 LEU A C 1
ATOM 929 O O . LEU A 1 118 ? -11.931 -4.828 3.103 1.00 98.19 118 LEU A O 1
ATOM 933 N N . ALA A 1 119 ? -10.595 -5.045 4.891 1.00 98.19 119 ALA A N 1
ATOM 934 C CA . ALA A 1 119 ? -11.552 -5.828 5.668 1.00 98.19 119 ALA A CA 1
ATOM 935 C C . ALA A 1 119 ? -12.843 -5.046 5.958 1.00 98.19 119 ALA A C 1
ATOM 937 O O . ALA A 1 119 ? -13.923 -5.633 5.955 1.00 98.19 119 ALA A O 1
ATOM 938 N N . PHE A 1 120 ? -12.754 -3.736 6.208 1.00 97.69 120 PHE A N 1
ATOM 939 C CA . PHE A 1 120 ? -13.932 -2.879 6.342 1.00 97.69 120 PHE A CA 1
ATOM 940 C C . PHE A 1 120 ? -14.742 -2.824 5.039 1.00 97.69 120 PHE A C 1
ATOM 942 O O . PHE A 1 120 ? -15.951 -3.030 5.088 1.00 97.69 120 PHE A O 1
ATOM 949 N N . TYR A 1 121 ? -14.098 -2.610 3.886 1.00 97.44 121 TYR A N 1
ATOM 950 C CA . TYR A 1 121 ? -14.807 -2.544 2.603 1.00 97.44 121 TYR A CA 1
ATOM 951 C C . TYR A 1 121 ? -15.482 -3.859 2.232 1.00 97.44 121 TYR A C 1
ATOM 953 O O . TYR A 1 121 ? -16.660 -3.841 1.912 1.00 97.44 121 TYR A O 1
ATOM 961 N N . ILE A 1 122 ? -14.797 -4.993 2.388 1.00 97.81 122 ILE A N 1
ATOM 962 C CA . ILE A 1 122 ? -15.376 -6.317 2.102 1.00 97.81 122 ILE A CA 1
ATOM 963 C C . ILE A 1 122 ? -16.591 -6.609 2.998 1.00 97.81 122 ILE A C 1
ATOM 965 O O . ILE A 1 122 ? -17.547 -7.245 2.565 1.00 97.81 122 ILE A O 1
ATOM 969 N N . GLN A 1 123 ? -16.562 -6.164 4.260 1.00 98.00 123 GLN A N 1
ATOM 970 C CA . GLN A 1 123 ? -17.710 -6.296 5.164 1.00 98.00 123 GLN A CA 1
ATOM 971 C C . GLN A 1 123 ? -18.861 -5.355 4.802 1.00 98.00 123 GLN A C 1
ATOM 973 O O . GLN A 1 123 ? -20.011 -5.672 5.097 1.00 98.00 123 GLN A O 1
ATOM 978 N N . TYR A 1 124 ? -18.550 -4.194 4.226 1.00 97.38 124 TYR A N 1
ATOM 979 C CA . TYR A 1 124 ? -19.542 -3.223 3.786 1.00 97.38 124 TYR A CA 1
ATOM 980 C C . TYR A 1 124 ? -20.252 -3.697 2.515 1.00 97.38 124 TYR A C 1
ATOM 982 O O . TYR A 1 124 ? -21.480 -3.755 2.494 1.00 97.38 124 TYR A O 1
ATOM 990 N N . ASP A 1 125 ? -19.479 -4.075 1.498 1.00 97.44 125 ASP A N 1
ATOM 991 C CA . ASP A 1 125 ? -19.961 -4.693 0.269 1.00 97.44 125 ASP A CA 1
ATOM 992 C C . ASP A 1 125 ? -18.884 -5.640 -0.296 1.00 97.44 125 ASP A C 1
ATOM 994 O O . ASP A 1 125 ? -17.768 -5.199 -0.592 1.00 97.44 125 ASP A O 1
ATOM 998 N N . PRO A 1 126 ? -19.158 -6.952 -0.406 1.00 94.94 126 PRO A N 1
ATOM 999 C CA . PRO A 1 126 ? -18.221 -7.897 -1.001 1.00 94.94 126 PRO A CA 1
ATOM 1000 C C . PRO A 1 126 ? -18.246 -7.909 -2.541 1.00 94.94 126 PRO A C 1
ATOM 1002 O O . PRO A 1 126 ? -17.451 -8.652 -3.126 1.00 94.94 126 PRO A O 1
ATOM 1005 N N . TYR A 1 127 ? -19.154 -7.161 -3.182 1.00 92.38 127 TYR A N 1
ATOM 1006 C CA . TYR A 1 127 ? -19.282 -7.038 -4.641 1.00 92.38 127 TYR A CA 1
ATOM 1007 C C . TYR A 1 127 ? -18.854 -5.657 -5.147 1.00 92.38 127 TYR A C 1
ATOM 1009 O O . TYR A 1 127 ? -18.495 -5.596 -6.348 1.00 92.38 127 TYR A O 1
#